Protein AF-A0A0G4NHT9-F1 (afdb_monomer_lite)

Foldseek 3Di:
DDDLPPPVDPPRPPVVQLVVLCVVCVVQVPDPQWDDDPSFKIFGNDPPWDWDQDDDPSQKIKTKTKGWGWDDDVPDIDIDIDIDIDIDTDDDDPVVVCVVVVNDDVPDDDDDDPPDD

Secondary structure (DSSP, 8-state):
---TT-TT-PSTTHHHHHHHHHHHHHHHHH-TTEEEETTTEEEE-STT--EEEESTTS-EEEEEEEEEEEEEETTEEEEEEEEEEEEEEPP--HHHHHHHTT---TT-PPPPPTT--

Sequence (117 aa):
MSDKADPNGFPKFAVPVDALGVILGYTPRKNPEVSPVGSARFFPIGPTCVEKQLGVNNRISAIRGYFQSVRLGTGRALLNVNVTSGIFRTAVSVADLCRWANIAQYGGSNPPDPGTT

Structure (mmCIF, N/CA/C/O backbone):
data_AF-A0A0G4NHT9-F1
#
_entry.id   AF-A0A0G4NHT9-F1
#
loop_
_atom_site.group_PDB
_atom_site.id
_atom_site.type_symbol
_atom_site.label_atom_id
_atom_site.label_alt_id
_atom_site.label_comp_id
_atom_site.label_asym_id
_atom_site.label_entity_id
_atom_site.label_seq_id
_atom_site.pdbx_PDB_ins_code
_atom_site.Cartn_x
_atom_site.Cartn_y
_atom_site.Cartn_z
_atom_site.occupancy
_atom_site.B_iso_or_equiv
_atom_site.auth_seq_id
_atom_site.auth_comp_id
_atom_site.auth_asym_id
_atom_site.auth_atom_id
_atom_site.pdbx_PDB_model_num
ATOM 1 N N . MET A 1 1 ? -18.663 -19.454 19.677 1.00 48.41 1 MET A N 1
ATOM 2 C CA . MET A 1 1 ? -18.730 -18.028 20.058 1.00 48.41 1 MET A CA 1
ATOM 3 C C . MET A 1 1 ? -17.569 -17.792 21.014 1.00 48.41 1 MET A C 1
ATOM 5 O O . MET A 1 1 ? -17.637 -18.297 22.122 1.00 48.41 1 MET A O 1
ATOM 9 N N . SER A 1 2 ? -16.450 -17.208 20.560 1.00 56.41 2 SER A N 1
ATOM 10 C CA . SER A 1 2 ? -15.279 -16.997 21.434 1.00 56.41 2 SER A CA 1
ATOM 11 C C . SER A 1 2 ? -15.624 -15.992 22.521 1.00 56.41 2 SER A C 1
ATOM 13 O O . SER A 1 2 ? -16.034 -14.870 22.216 1.00 56.41 2 SER A O 1
ATOM 15 N N . ASP A 1 3 ? -15.459 -16.407 23.770 1.00 61.59 3 ASP A N 1
ATOM 16 C CA . ASP A 1 3 ? -15.623 -15.538 24.921 1.00 61.59 3 ASP A CA 1
ATOM 17 C C . ASP A 1 3 ? -14.514 -14.475 24.917 1.00 61.59 3 ASP A C 1
ATOM 19 O O . ASP A 1 3 ? -13.325 -14.783 24.935 1.00 61.59 3 ASP A O 1
ATOM 23 N N . LYS A 1 4 ? -14.896 -13.196 24.849 1.00 58.31 4 LYS A N 1
ATOM 24 C CA . LYS A 1 4 ? -13.947 -12.068 24.876 1.00 58.31 4 LYS A CA 1
ATOM 25 C C . LYS A 1 4 ? -13.335 -11.864 26.267 1.00 58.31 4 LYS A C 1
ATOM 27 O O . LYS A 1 4 ? -12.331 -11.151 26.385 1.00 58.31 4 LYS A O 1
ATOM 32 N N . ALA A 1 5 ? -13.930 -12.466 27.299 1.00 63.03 5 ALA A N 1
ATOM 33 C CA . ALA A 1 5 ? -13.405 -12.471 28.656 1.00 63.03 5 ALA A CA 1
ATOM 34 C C . ALA A 1 5 ? -12.315 -13.533 28.868 1.00 63.03 5 ALA A C 1
ATOM 36 O O . ALA A 1 5 ? -11.535 -13.376 29.807 1.00 63.03 5 ALA A O 1
ATOM 37 N N . ASP A 1 6 ? -12.190 -14.530 27.980 1.00 68.88 6 ASP A N 1
ATOM 38 C CA . ASP A 1 6 ? -11.173 -15.579 28.086 1.00 68.88 6 ASP A CA 1
ATOM 39 C C . ASP A 1 6 ? -9.758 -14.956 28.101 1.00 68.88 6 ASP A C 1
ATOM 41 O O . ASP A 1 6 ? -9.355 -14.277 27.142 1.00 68.88 6 ASP A O 1
ATOM 45 N N . PRO A 1 7 ? -8.996 -15.109 29.200 1.00 60.97 7 PRO A N 1
ATOM 46 C CA . PRO A 1 7 ? -7.639 -14.592 29.300 1.00 60.97 7 PRO A CA 1
ATOM 47 C C . PRO A 1 7 ? -6.651 -15.317 28.379 1.00 60.97 7 PRO A C 1
ATOM 49 O O . PRO A 1 7 ? -5.586 -14.765 28.138 1.00 60.97 7 PRO A O 1
ATOM 52 N N . ASN A 1 8 ? -6.992 -16.486 27.825 1.00 65.31 8 ASN A N 1
ATOM 53 C CA . ASN A 1 8 ? -6.105 -17.270 26.960 1.00 65.31 8 ASN A CA 1
ATOM 54 C C . ASN A 1 8 ? -6.349 -17.035 25.456 1.00 65.31 8 ASN A C 1
ATOM 56 O O . ASN A 1 8 ? -5.517 -17.400 24.625 1.00 65.31 8 ASN A O 1
ATOM 60 N N . GLY A 1 9 ? -7.456 -16.379 25.091 1.00 63.25 9 GLY A N 1
ATOM 61 C CA . GLY A 1 9 ? -7.818 -16.052 23.710 1.00 63.25 9 GLY A CA 1
ATOM 62 C C . GLY A 1 9 ? -7.155 -14.768 23.202 1.00 63.25 9 GLY A C 1
ATOM 63 O O . GLY A 1 9 ? -7.812 -13.734 23.063 1.00 63.25 9 GLY A O 1
ATOM 64 N N . PHE A 1 10 ? -5.853 -14.811 22.915 1.00 62.88 10 PHE A N 1
ATOM 65 C CA . PHE A 1 10 ? -5.147 -13.714 22.240 1.00 62.88 10 PHE A CA 1
ATOM 66 C C . PHE A 1 10 ? -5.068 -13.952 20.722 1.00 62.88 10 PHE A C 1
ATOM 68 O O . PHE A 1 10 ? -4.810 -15.081 20.309 1.00 62.88 10 PHE A O 1
ATOM 75 N N . PRO A 1 11 ? -5.239 -12.916 19.871 1.00 70.81 11 PRO A N 1
ATOM 76 C CA . PRO A 1 11 ? -5.463 -11.500 20.178 1.00 70.81 11 PRO A CA 1
ATOM 77 C C . PRO A 1 11 ? -6.947 -11.157 20.394 1.00 70.81 11 PRO A C 1
ATOM 79 O O . PRO A 1 11 ? -7.808 -11.467 19.566 1.00 70.81 11 PRO A O 1
ATOM 82 N N . LYS A 1 12 ? -7.244 -10.408 21.464 1.00 75.88 12 LYS A N 1
ATOM 83 C CA . LYS A 1 12 ? -8.595 -9.887 21.720 1.00 75.88 12 LYS A CA 1
ATOM 84 C C . LYS A 1 12 ? -8.985 -8.885 20.625 1.00 75.88 12 LYS A C 1
ATOM 86 O O . LYS A 1 12 ? -8.218 -7.982 20.305 1.00 75.88 12 LYS A O 1
ATOM 91 N N . PHE A 1 13 ? -10.188 -9.038 20.068 1.00 84.81 13 PHE A N 1
ATOM 92 C CA . PHE A 1 13 ? -10.748 -8.169 19.016 1.00 84.81 13 PHE A CA 1
ATOM 93 C C . PHE A 1 13 ? -9.960 -8.135 17.692 1.00 84.81 13 PHE A C 1
ATOM 95 O O . PHE A 1 13 ? -10.010 -7.130 16.985 1.00 84.81 13 PHE A O 1
ATOM 102 N N . ALA A 1 14 ? -9.292 -9.232 17.316 1.00 86.75 14 ALA A N 1
ATOM 103 C CA . ALA A 1 14 ? -8.550 -9.320 16.054 1.00 86.75 14 ALA A CA 1
ATOM 104 C C . ALA A 1 14 ? -9.383 -8.899 14.826 1.00 86.75 14 ALA A C 1
ATOM 106 O O . ALA A 1 14 ? -8.928 -8.077 14.039 1.00 86.75 14 ALA A O 1
ATOM 107 N N . VAL A 1 15 ? -10.626 -9.386 14.710 1.00 90.25 15 VAL A N 1
ATOM 108 C CA . VAL A 1 15 ? -11.511 -9.068 13.573 1.00 90.25 15 VAL A CA 1
ATOM 109 C C . VAL A 1 15 ? -11.855 -7.566 13.505 1.00 90.25 15 VAL A C 1
ATOM 111 O O . VAL A 1 15 ? -11.638 -6.970 12.454 1.00 90.25 15 VAL A O 1
ATOM 114 N N . PRO A 1 16 ? -12.325 -6.903 14.586 1.00 92.44 16 PRO A N 1
ATOM 115 C CA . PRO A 1 16 ? -12.503 -5.449 14.579 1.00 92.44 16 PRO A CA 1
ATOM 116 C C . PRO A 1 16 ? -11.234 -4.645 14.261 1.00 92.44 16 PRO A C 1
ATOM 118 O O . PRO A 1 16 ? -11.310 -3.657 13.535 1.00 92.44 16 PRO A O 1
ATOM 121 N N . VAL A 1 17 ? -10.076 -5.042 14.803 1.00 93.00 17 VAL A N 1
ATOM 122 C CA . VAL A 1 17 ? -8.803 -4.339 14.560 1.00 93.00 17 VAL A CA 1
ATOM 123 C C . VAL A 1 17 ? -8.390 -4.452 13.094 1.00 93.00 17 VAL A C 1
ATOM 125 O O . VAL A 1 17 ? -7.987 -3.454 12.497 1.00 93.00 17 VAL A O 1
ATOM 128 N N . ASP A 1 18 ? -8.533 -5.637 12.507 1.00 92.06 18 ASP A N 1
ATOM 129 C CA . ASP A 1 18 ? -8.247 -5.873 11.094 1.00 92.06 18 ASP A CA 1
ATOM 130 C C . ASP A 1 18 ? -9.211 -5.093 10.187 1.00 92.06 18 ASP A C 1
ATOM 132 O O . ASP A 1 18 ? -8.776 -4.380 9.283 1.00 92.06 18 ASP A O 1
ATOM 136 N N . ALA A 1 19 ? -10.511 -5.100 10.506 1.00 94.38 19 ALA A N 1
ATOM 137 C CA . ALA A 1 19 ? -11.512 -4.310 9.791 1.00 94.38 19 ALA A CA 1
ATOM 138 C C . ALA A 1 19 ? -11.185 -2.806 9.804 1.00 94.38 19 ALA A C 1
ATOM 140 O O . ALA A 1 19 ? -11.256 -2.149 8.764 1.00 94.38 19 ALA A O 1
ATOM 141 N N . LEU A 1 20 ? -10.761 -2.256 10.949 1.00 95.12 20 LEU A N 1
ATOM 142 C CA . LEU A 1 20 ? -10.295 -0.868 11.029 1.00 95.12 20 LEU A CA 1
ATOM 143 C C . LEU A 1 20 ? -9.048 -0.632 10.168 1.00 95.12 20 LEU A C 1
ATOM 145 O O . LEU A 1 20 ? -8.955 0.400 9.507 1.00 95.12 20 LEU A O 1
ATOM 149 N N . GLY A 1 21 ? -8.110 -1.582 10.137 1.00 93.88 21 GLY A N 1
ATOM 150 C CA . GLY A 1 21 ? -6.942 -1.527 9.257 1.00 93.88 21 GLY A CA 1
ATOM 151 C C . GLY A 1 21 ? -7.320 -1.462 7.774 1.00 93.88 21 GLY A C 1
ATOM 152 O O . GLY A 1 21 ? -6.764 -0.650 7.032 1.00 93.88 21 GLY A O 1
ATOM 153 N N . VAL A 1 22 ? -8.304 -2.258 7.347 1.00 94.19 22 VAL A N 1
ATOM 154 C CA . VAL A 1 22 ? -8.834 -2.241 5.974 1.00 94.19 22 VAL A CA 1
ATOM 155 C C . VAL A 1 22 ? -9.503 -0.905 5.654 1.00 94.19 22 VAL A C 1
ATOM 157 O O . VAL A 1 22 ? -9.200 -0.310 4.620 1.00 94.19 22 VAL A O 1
ATOM 160 N N . ILE A 1 23 ? -10.366 -0.406 6.545 1.00 95.94 23 ILE A N 1
ATOM 161 C CA . ILE A 1 23 ? -11.096 0.857 6.354 1.00 95.94 23 ILE A CA 1
ATOM 162 C C . ILE A 1 23 ? -10.122 2.035 6.245 1.00 95.94 23 ILE A C 1
ATOM 164 O O . ILE A 1 23 ? -10.192 2.807 5.291 1.00 95.94 23 ILE A O 1
ATOM 168 N N . LEU A 1 24 ? -9.175 2.157 7.179 1.00 95.62 24 LEU A N 1
ATOM 169 C CA . LEU A 1 24 ? -8.198 3.253 7.177 1.00 95.62 24 LEU A CA 1
ATOM 170 C C . LEU A 1 24 ? -7.186 3.130 6.027 1.00 95.62 24 LEU A C 1
ATOM 172 O O . LEU A 1 24 ? -6.675 4.129 5.522 1.00 95.62 24 LEU A O 1
ATOM 176 N N . GLY A 1 25 ? -6.931 1.907 5.559 1.00 95.12 25 GLY A N 1
ATOM 177 C CA . GLY A 1 25 ? -6.121 1.637 4.376 1.00 95.12 25 GLY A CA 1
ATOM 178 C C . GLY A 1 25 ? -6.837 1.842 3.041 1.00 95.12 25 GLY A C 1
ATOM 179 O O . GLY A 1 25 ? -6.171 1.807 2.010 1.00 95.12 25 GLY A O 1
ATOM 180 N N . TYR A 1 26 ? -8.155 2.053 3.011 1.00 96.00 26 TYR A N 1
ATOM 181 C CA . TYR A 1 26 ? -8.926 2.075 1.765 1.00 96.00 26 TYR A CA 1
ATOM 182 C C . TYR A 1 26 ? -8.506 3.206 0.820 1.00 96.00 26 TYR A C 1
ATOM 184 O O . TYR A 1 26 ? -8.210 2.959 -0.350 1.00 96.00 26 TYR A O 1
ATOM 192 N N . THR A 1 27 ? -8.438 4.440 1.325 1.00 95.62 27 THR A N 1
ATOM 193 C CA . THR A 1 27 ? -8.118 5.627 0.519 1.00 95.62 27 THR A CA 1
ATOM 194 C C . THR A 1 27 ? -6.787 5.494 -0.230 1.00 95.62 27 THR A C 1
ATOM 196 O O . THR A 1 27 ? -6.796 5.634 -1.455 1.00 95.62 27 THR A O 1
ATOM 199 N N . PRO A 1 28 ? -5.650 5.170 0.423 1.00 94.81 28 PRO A N 1
ATOM 200 C CA . PRO A 1 28 ? -4.395 4.992 -0.301 1.00 94.81 28 PRO A CA 1
ATOM 201 C C . PRO A 1 28 ? -4.379 3.750 -1.204 1.00 94.81 28 PRO A C 1
ATOM 203 O O . PRO A 1 28 ? -3.668 3.766 -2.196 1.00 94.81 28 PRO A O 1
ATOM 206 N N . ARG A 1 29 ? -5.166 2.695 -0.929 1.00 94.88 29 ARG A N 1
ATOM 207 C CA . ARG A 1 29 ? -5.286 1.528 -1.835 1.00 94.88 29 ARG A CA 1
ATOM 20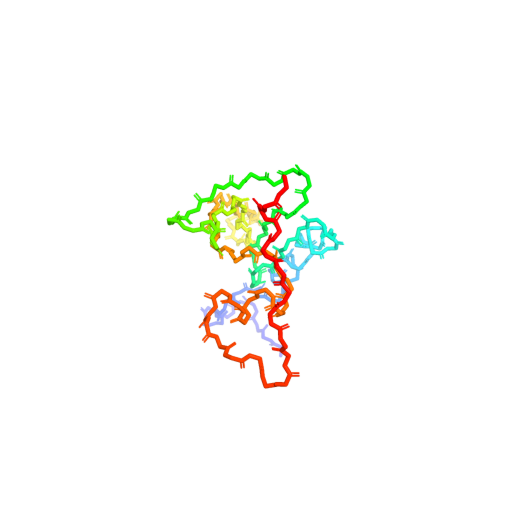8 C C . ARG A 1 29 ? -6.053 1.839 -3.117 1.00 94.88 29 ARG A C 1
ATOM 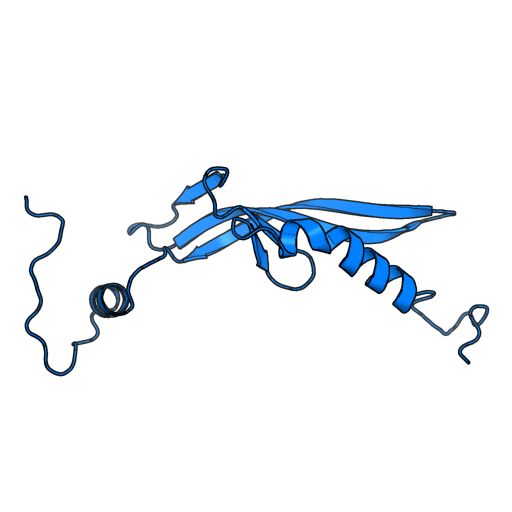210 O O . ARG A 1 29 ? -5.790 1.216 -4.138 1.00 94.88 29 ARG A O 1
ATOM 217 N N . LYS A 1 30 ? -7.026 2.749 -3.054 1.00 96.50 30 LYS A N 1
ATOM 218 C CA . LYS A 1 30 ? -7.821 3.166 -4.216 1.00 96.50 30 LYS A CA 1
ATOM 219 C C . LYS A 1 30 ? -7.072 4.159 -5.107 1.00 96.50 30 LYS A C 1
ATOM 221 O O . LYS A 1 30 ? -7.424 4.305 -6.273 1.00 96.50 30 LYS A O 1
ATOM 226 N N . ASN A 1 31 ? -6.084 4.864 -4.563 1.00 95.94 31 ASN A N 1
ATOM 227 C CA . ASN A 1 31 ? -5.351 5.879 -5.303 1.00 95.94 31 ASN A CA 1
ATOM 228 C C . ASN A 1 31 ? -4.390 5.225 -6.323 1.00 95.94 31 ASN A C 1
ATOM 230 O O . ASN A 1 31 ? -3.462 4.541 -5.892 1.00 95.94 31 ASN A O 1
ATOM 234 N N . PRO A 1 32 ? -4.553 5.450 -7.645 1.00 95.12 32 PRO A N 1
ATOM 235 C CA . PRO A 1 32 ? -3.654 4.892 -8.662 1.00 95.12 32 PRO A CA 1
ATOM 236 C C . PRO A 1 32 ? -2.220 5.436 -8.570 1.00 95.12 32 PRO A C 1
ATOM 238 O O . PRO A 1 32 ? -1.291 4.816 -9.077 1.00 95.12 32 PRO A O 1
ATOM 241 N N . GLU A 1 33 ? -2.022 6.571 -7.899 1.00 95.94 33 GLU A N 1
ATOM 242 C CA . GLU A 1 33 ? -0.711 7.183 -7.671 1.00 95.94 33 GLU A CA 1
ATOM 243 C C . GLU A 1 33 ? -0.004 6.654 -6.418 1.00 95.94 33 GLU A C 1
ATOM 245 O O . GLU A 1 33 ? 1.042 7.174 -6.028 1.00 95.94 33 GLU A O 1
ATOM 250 N N . VAL A 1 34 ? -0.560 5.641 -5.753 1.00 96.06 34 VAL A N 1
ATOM 251 C CA . VAL A 1 34 ? 0.032 5.022 -4.567 1.00 96.06 34 VAL A CA 1
ATOM 252 C C . VAL A 1 34 ? 0.165 3.526 -4.803 1.00 96.06 34 VAL A C 1
ATOM 254 O O . VAL A 1 34 ? -0.801 2.832 -5.094 1.00 96.06 34 VAL A O 1
ATOM 257 N N . SER A 1 35 ? 1.375 3.011 -4.617 1.00 95.12 35 SER A N 1
ATOM 258 C CA . SER A 1 35 ? 1.664 1.583 -4.626 1.00 95.12 35 SER A CA 1
ATOM 259 C C . SER A 1 35 ? 1.564 1.017 -3.204 1.00 95.12 35 SER A C 1
ATOM 261 O O . SER A 1 35 ? 2.397 1.345 -2.344 1.00 95.12 35 SER A O 1
ATOM 263 N N . PRO A 1 36 ? 0.548 0.188 -2.897 1.00 95.25 36 PRO A N 1
ATOM 264 C CA . PRO A 1 36 ? 0.498 -0.551 -1.646 1.00 95.25 36 PRO A CA 1
ATOM 265 C C . PRO A 1 36 ? 1.450 -1.753 -1.699 1.00 95.25 36 PRO A C 1
ATOM 267 O O . PRO A 1 36 ? 1.365 -2.593 -2.592 1.00 95.25 36 PRO A O 1
ATOM 270 N N . VAL A 1 37 ? 2.325 -1.884 -0.701 1.00 94.31 37 VAL A N 1
ATOM 271 C CA . VAL A 1 37 ? 3.238 -3.029 -0.565 1.00 94.31 37 VAL A CA 1
ATOM 272 C C . VAL A 1 37 ? 2.906 -3.793 0.713 1.00 94.31 37 VAL A C 1
ATOM 274 O O . VAL A 1 37 ? 3.076 -3.307 1.837 1.00 94.31 37 VAL A O 1
ATOM 277 N N . GLY A 1 38 ? 2.437 -5.027 0.543 1.00 88.81 38 GLY A N 1
ATOM 278 C CA . GLY A 1 38 ? 1.939 -5.851 1.642 1.00 88.81 38 GLY A CA 1
ATOM 279 C C . GLY A 1 38 ? 0.640 -5.305 2.252 1.00 88.81 38 GLY A C 1
ATOM 280 O O . GLY A 1 38 ? -0.199 -4.707 1.575 1.00 88.81 38 GLY A O 1
ATOM 281 N N . SER A 1 39 ? 0.447 -5.529 3.553 1.00 83.81 39 SER A N 1
ATOM 282 C CA . SER A 1 39 ? -0.806 -5.186 4.243 1.00 83.81 39 SER A CA 1
ATOM 283 C C . SER A 1 39 ? -0.892 -3.733 4.724 1.00 83.81 39 SER A C 1
ATOM 285 O O . SER A 1 39 ? -1.991 -3.241 4.966 1.00 83.81 39 SER A O 1
ATOM 287 N N . ALA A 1 40 ? 0.237 -3.037 4.859 1.00 94.31 40 ALA A N 1
ATOM 288 C CA . ALA A 1 40 ? 0.305 -1.844 5.705 1.00 94.31 40 ALA A CA 1
ATOM 289 C C . ALA A 1 40 ? 1.248 -0.738 5.209 1.00 94.31 40 ALA A C 1
ATOM 291 O O . ALA A 1 40 ? 1.354 0.292 5.870 1.00 94.31 40 ALA A O 1
ATOM 292 N N . ARG A 1 41 ? 1.961 -0.925 4.089 1.00 96.50 41 ARG A N 1
ATOM 293 C CA . ARG A 1 41 ? 2.893 0.083 3.559 1.00 96.50 41 ARG A CA 1
ATOM 294 C C . ARG A 1 41 ? 2.365 0.692 2.275 1.00 96.50 41 ARG A C 1
ATOM 296 O O . ARG A 1 41 ? 1.837 -0.022 1.428 1.00 96.50 41 ARG A O 1
ATOM 303 N N . PHE A 1 42 ? 2.553 1.995 2.141 1.00 97.00 42 PHE A N 1
ATOM 304 C CA . PHE A 1 42 ? 2.022 2.798 1.052 1.00 97.00 42 PHE A CA 1
ATOM 305 C C . PHE A 1 42 ? 3.116 3.730 0.544 1.00 97.00 42 PHE A C 1
ATOM 307 O O . PHE A 1 42 ? 3.713 4.476 1.324 1.00 97.00 42 PHE A O 1
ATOM 314 N N . PHE A 1 43 ? 3.383 3.664 -0.757 1.00 97.19 43 PHE A N 1
ATOM 315 C CA . PHE A 1 43 ? 4.444 4.414 -1.420 1.00 97.19 43 PHE A CA 1
ATOM 316 C C . PHE A 1 43 ? 3.844 5.246 -2.555 1.00 97.19 43 PHE A C 1
ATOM 318 O O . PHE A 1 43 ? 3.273 4.659 -3.473 1.00 97.19 43 PHE A O 1
ATOM 325 N N . PRO A 1 44 ? 3.925 6.584 -2.516 1.00 95.81 44 PRO A N 1
ATOM 326 C CA . PRO A 1 44 ? 3.535 7.418 -3.648 1.00 95.81 44 PRO A CA 1
ATOM 327 C C . PRO A 1 44 ? 4.416 7.100 -4.861 1.00 95.81 44 PRO A C 1
ATOM 329 O O . PRO A 1 44 ? 5.635 7.085 -4.740 1.00 95.81 44 PRO A O 1
ATOM 332 N N . ILE A 1 45 ? 3.797 6.839 -6.007 1.00 93.50 45 ILE A N 1
ATOM 333 C CA . ILE A 1 45 ? 4.447 6.589 -7.305 1.00 93.50 45 ILE A CA 1
ATOM 334 C C . ILE A 1 45 ? 4.040 7.620 -8.371 1.00 93.50 45 ILE A C 1
ATOM 336 O O . ILE A 1 45 ? 4.533 7.571 -9.492 1.00 93.50 45 ILE A O 1
ATOM 340 N N . GLY A 1 46 ? 3.124 8.535 -8.037 1.00 91.06 46 GLY A N 1
ATOM 341 C CA . GLY A 1 46 ? 2.716 9.642 -8.902 1.00 91.06 46 GLY A CA 1
ATOM 342 C C . GLY A 1 46 ? 3.628 10.875 -8.804 1.00 91.06 46 GLY A C 1
ATOM 343 O O . GLY A 1 46 ? 4.736 10.796 -8.273 1.00 91.06 46 GLY A O 1
ATOM 344 N N . PRO A 1 47 ? 3.155 12.052 -9.248 1.00 89.50 47 PRO A N 1
ATOM 345 C CA . PRO A 1 47 ? 3.949 13.288 -9.301 1.00 89.50 47 PRO A CA 1
ATOM 346 C C . PRO A 1 47 ? 4.480 13.771 -7.944 1.00 89.50 47 PRO A C 1
ATOM 348 O O . PRO A 1 47 ? 5.447 14.522 -7.878 1.00 89.50 47 PRO A O 1
ATOM 351 N N . THR A 1 48 ? 3.842 13.350 -6.850 1.00 88.00 48 THR A N 1
ATOM 352 C CA . THR A 1 48 ? 4.234 13.692 -5.472 1.00 88.00 48 THR A CA 1
ATOM 353 C C . THR A 1 48 ? 5.286 12.742 -4.886 1.00 88.00 48 THR A C 1
ATOM 355 O O . THR A 1 48 ? 5.648 12.868 -3.714 1.00 88.00 48 THR A O 1
ATOM 358 N N . CYS A 1 49 ? 5.768 11.780 -5.679 1.00 92.50 49 CYS A N 1
ATOM 359 C CA . CYS A 1 49 ? 6.786 10.822 -5.276 1.00 92.50 49 CYS A CA 1
ATOM 360 C C . CYS A 1 49 ? 8.081 11.530 -4.852 1.00 92.50 49 CYS A C 1
ATOM 362 O O . CYS A 1 49 ? 8.648 12.337 -5.587 1.00 92.50 49 CYS A O 1
ATOM 364 N N . VAL A 1 50 ? 8.570 11.189 -3.656 1.00 94.19 50 VAL A N 1
ATOM 365 C CA . VAL A 1 50 ? 9.914 11.558 -3.204 1.00 94.19 50 VAL A CA 1
ATOM 366 C C . VAL A 1 50 ? 10.806 10.340 -3.389 1.00 94.19 50 VAL A C 1
ATOM 368 O O . VAL A 1 50 ? 10.791 9.407 -2.578 1.00 94.19 50 VAL A O 1
ATOM 371 N N . GLU A 1 51 ? 11.571 10.366 -4.470 1.00 93.31 51 GLU A N 1
ATOM 372 C CA . GLU A 1 51 ? 12.426 9.276 -4.918 1.00 93.31 51 GLU A CA 1
ATOM 373 C C . GLU A 1 51 ? 13.897 9.680 -4.875 1.00 93.31 51 GLU A C 1
ATOM 375 O O . GLU A 1 51 ? 14.271 10.818 -5.161 1.00 93.31 51 GLU A O 1
ATOM 380 N N . LYS A 1 52 ? 14.752 8.722 -4.524 1.00 93.00 52 LYS A N 1
ATOM 381 C CA . LYS A 1 52 ? 16.197 8.838 -4.665 1.00 93.00 52 LYS A CA 1
ATOM 382 C C . LYS A 1 52 ? 16.715 7.661 -5.467 1.00 93.00 52 LYS A C 1
ATOM 384 O O . LYS A 1 52 ? 16.601 6.511 -5.044 1.00 93.00 52 LYS A O 1
ATOM 389 N N . GLN A 1 53 ? 17.334 7.959 -6.596 1.00 90.88 53 GLN A N 1
ATOM 390 C CA . GLN A 1 53 ? 17.982 6.956 -7.417 1.00 90.88 53 GLN A CA 1
ATOM 391 C C . GLN A 1 53 ? 19.177 6.331 -6.684 1.00 90.88 53 GLN A C 1
ATOM 393 O O . GLN A 1 53 ? 19.944 7.032 -6.019 1.00 90.88 53 GLN A O 1
ATOM 398 N N . LEU A 1 54 ? 19.323 5.010 -6.788 1.00 88.12 54 LEU A N 1
ATOM 399 C CA . LEU A 1 54 ? 20.393 4.251 -6.150 1.00 88.12 54 LEU A CA 1
ATOM 400 C C . LEU A 1 54 ? 21.217 3.460 -7.181 1.00 88.12 54 LEU A C 1
ATOM 402 O O . LEU A 1 54 ? 20.692 2.940 -8.169 1.00 88.12 54 LEU A O 1
ATOM 406 N N . GLY A 1 55 ? 22.511 3.302 -6.892 1.00 82.06 55 GLY A N 1
ATOM 407 C CA . GLY A 1 55 ? 23.447 2.503 -7.689 1.00 82.06 55 GLY A CA 1
ATOM 408 C C . GLY A 1 55 ? 24.016 3.223 -8.917 1.00 82.06 55 GLY A C 1
ATOM 409 O O . GLY A 1 55 ? 23.674 4.361 -9.206 1.00 82.06 55 GLY A O 1
ATOM 410 N N . VAL A 1 56 ? 24.911 2.535 -9.633 1.00 72.62 56 VAL A N 1
ATOM 411 C CA . VAL A 1 56 ? 25.723 3.112 -10.727 1.00 72.62 56 VAL A CA 1
ATOM 412 C C . VAL A 1 56 ? 24.926 3.304 -12.028 1.00 72.62 56 VAL A C 1
ATOM 414 O O . VAL A 1 56 ? 25.272 4.147 -12.842 1.00 72.62 56 VAL A O 1
ATOM 417 N N . ASN A 1 57 ? 23.826 2.562 -12.206 1.00 76.50 57 ASN A N 1
ATOM 418 C CA . ASN A 1 57 ? 23.074 2.508 -13.469 1.00 76.50 57 ASN A CA 1
ATOM 419 C C . ASN A 1 57 ? 21.616 2.971 -13.348 1.00 76.50 57 ASN A C 1
ATOM 421 O O . ASN A 1 57 ? 20.826 2.701 -14.247 1.00 76.50 57 ASN A O 1
ATOM 425 N N . ASN A 1 58 ? 21.224 3.578 -12.225 1.00 75.00 58 ASN A N 1
ATOM 426 C CA . ASN A 1 58 ? 19.866 4.092 -12.025 1.00 75.00 58 ASN A CA 1
ATOM 427 C C . ASN A 1 58 ? 18.735 3.066 -12.298 1.00 75.00 58 ASN A C 1
ATOM 429 O O . ASN A 1 58 ? 17.667 3.400 -12.805 1.00 75.00 58 ASN A O 1
ATOM 433 N N . ARG A 1 59 ? 18.964 1.788 -11.960 1.00 84.75 59 ARG A N 1
ATOM 434 C CA . ARG A 1 59 ? 17.992 0.689 -12.179 1.00 84.75 59 ARG A CA 1
ATOM 435 C C . ARG A 1 59 ? 17.102 0.403 -10.970 1.00 84.75 59 ARG A C 1
ATOM 437 O O . ARG A 1 59 ? 16.121 -0.334 -11.074 1.00 84.75 59 ARG A O 1
ATOM 444 N N . ILE A 1 60 ? 17.498 0.925 -9.814 1.00 91.00 60 ILE A N 1
ATOM 445 C CA . ILE A 1 60 ? 16.777 0.802 -8.553 1.00 91.00 60 ILE A CA 1
ATOM 446 C C . ILE A 1 60 ? 16.696 2.162 -7.883 1.00 91.00 60 ILE A C 1
ATOM 448 O O . ILE A 1 60 ? 17.636 2.957 -7.948 1.00 91.00 60 ILE A O 1
ATOM 452 N N . SER A 1 61 ? 15.598 2.410 -7.198 1.00 92.81 61 SER A N 1
ATOM 453 C CA . SER A 1 61 ? 15.364 3.660 -6.503 1.00 92.81 61 SER A CA 1
ATOM 454 C C . SER A 1 61 ? 14.753 3.423 -5.135 1.00 92.81 61 SER A C 1
ATOM 456 O O . SER A 1 61 ? 14.051 2.441 -4.898 1.00 92.81 61 SER A O 1
ATOM 458 N N . ALA A 1 62 ? 15.074 4.307 -4.198 1.00 94.69 62 ALA A N 1
ATOM 459 C CA . ALA A 1 62 ? 14.411 4.373 -2.912 1.00 94.69 62 ALA A CA 1
ATOM 460 C C . ALA A 1 62 ? 13.260 5.369 -3.002 1.00 94.69 62 ALA A C 1
ATOM 462 O O . ALA A 1 62 ? 13.489 6.559 -3.205 1.00 94.69 62 ALA A O 1
ATOM 463 N N . ILE A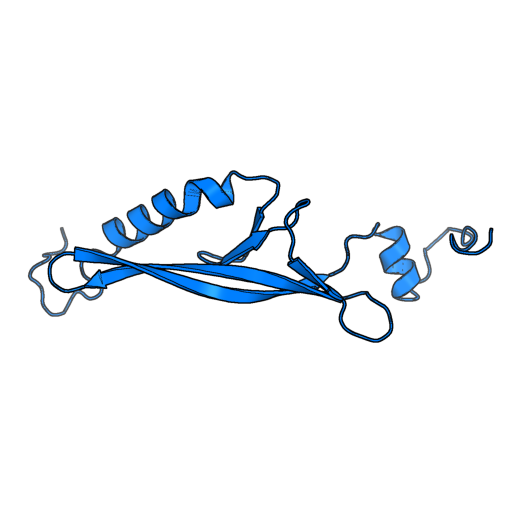 1 63 ? 12.043 4.889 -2.787 1.00 96.00 63 ILE A N 1
ATOM 464 C CA . ILE A 1 63 ? 10.848 5.722 -2.702 1.00 96.00 63 ILE A CA 1
ATOM 465 C C . ILE A 1 63 ? 10.466 5.865 -1.234 1.00 96.00 63 ILE A C 1
ATOM 467 O O . ILE A 1 63 ? 10.342 4.872 -0.507 1.00 96.00 63 ILE A O 1
ATOM 471 N N . ARG A 1 64 ? 10.274 7.108 -0.786 1.00 96.69 64 ARG A N 1
ATOM 472 C CA . ARG A 1 64 ? 9.757 7.397 0.552 1.00 96.69 64 ARG A CA 1
ATOM 473 C C . ARG A 1 64 ? 8.259 7.113 0.590 1.00 96.69 64 ARG A C 1
ATOM 475 O O . ARG A 1 64 ? 7.497 7.628 -0.216 1.00 96.69 64 ARG A O 1
ATOM 482 N N . GLY A 1 65 ? 7.831 6.354 1.585 1.00 96.88 65 GLY A N 1
ATOM 483 C CA . GLY A 1 65 ? 6.433 6.084 1.879 1.00 96.88 65 GLY A CA 1
ATOM 484 C C . GLY A 1 65 ? 6.173 6.077 3.378 1.00 96.88 65 GLY A C 1
ATOM 485 O O . GLY A 1 65 ? 6.936 6.630 4.179 1.00 96.88 65 GLY A O 1
ATOM 486 N N . TYR A 1 66 ? 5.087 5.424 3.767 1.00 97.31 66 TYR A N 1
ATOM 487 C CA . TYR A 1 66 ? 4.748 5.228 5.169 1.00 97.31 66 TYR A CA 1
ATOM 488 C C . TYR A 1 66 ? 4.181 3.834 5.426 1.00 97.31 66 TYR A C 1
ATOM 490 O O . TYR A 1 66 ? 3.583 3.194 4.563 1.00 97.31 66 TYR A O 1
ATOM 498 N N . PHE A 1 67 ? 4.387 3.364 6.647 1.00 97.19 67 PHE A N 1
ATOM 499 C CA . PHE A 1 67 ? 3.721 2.215 7.234 1.00 97.19 67 PHE A CA 1
ATOM 500 C C . PHE A 1 67 ? 2.579 2.713 8.118 1.00 97.19 67 PHE A C 1
ATOM 502 O O . PHE A 1 67 ? 2.794 3.644 8.890 1.00 97.19 67 PHE A O 1
ATOM 509 N N . GLN A 1 68 ? 1.406 2.082 8.056 1.00 96.56 68 GLN A N 1
ATOM 510 C CA . GLN A 1 68 ? 0.299 2.338 8.975 1.00 96.56 68 GLN A CA 1
ATOM 511 C C . GLN A 1 68 ? -0.268 1.053 9.582 1.00 96.56 68 GLN A C 1
ATOM 513 O O . GLN A 1 68 ? -0.364 0.026 8.919 1.00 96.56 68 GLN A O 1
ATOM 518 N N . SER A 1 69 ? -0.676 1.101 10.847 1.00 95.50 69 SER A N 1
ATOM 519 C CA . SER A 1 69 ? -1.314 -0.033 11.527 1.00 95.50 69 SER A CA 1
ATOM 520 C C . SER A 1 69 ? -2.244 0.442 12.633 1.00 95.50 69 SER A C 1
ATOM 522 O O . SER A 1 69 ? -1.954 1.437 13.297 1.00 95.50 69 SER A O 1
ATOM 524 N N . VAL A 1 70 ? -3.324 -0.297 12.868 1.00 95.31 70 VAL A N 1
ATOM 525 C CA . VAL A 1 70 ? -4.217 -0.066 14.006 1.00 95.31 70 VAL A CA 1
ATOM 526 C C . VAL A 1 70 ? -3.756 -0.925 15.177 1.00 95.31 70 VAL A C 1
ATOM 528 O O . VAL A 1 70 ? -3.474 -2.112 15.017 1.00 95.31 70 VAL A O 1
ATOM 531 N N . ARG A 1 71 ? -3.659 -0.325 16.362 1.00 92.56 71 ARG A N 1
ATOM 532 C CA . ARG A 1 71 ? -3.302 -1.001 17.614 1.00 92.56 71 ARG A CA 1
ATOM 533 C C . ARG A 1 71 ? -4.316 -0.649 18.691 1.00 92.56 71 ARG A C 1
ATOM 535 O O . ARG A 1 71 ? -4.835 0.463 18.712 1.00 92.56 71 ARG A O 1
ATOM 542 N N . LEU A 1 72 ? -4.588 -1.575 19.600 1.00 91.88 72 LEU A N 1
ATOM 543 C CA . LEU A 1 72 ? -5.387 -1.275 20.786 1.00 91.88 72 LEU A CA 1
ATOM 544 C C . LEU A 1 72 ? -4.491 -0.638 21.853 1.00 91.88 72 LEU A C 1
ATOM 546 O O . LEU A 1 72 ? -3.406 -1.143 22.135 1.00 91.88 72 LEU A O 1
ATOM 550 N N . GLY A 1 73 ? -4.949 0.468 22.431 1.00 88.00 73 GLY A N 1
ATOM 551 C CA . GLY A 1 73 ? -4.410 1.055 23.653 1.00 88.00 73 GLY A CA 1
ATOM 552 C C . GLY A 1 73 ? -5.470 1.059 24.755 1.00 88.00 73 GLY A C 1
ATOM 553 O O . GLY A 1 73 ? -6.613 0.652 24.543 1.00 88.00 73 GLY A O 1
ATOM 554 N N . THR A 1 74 ? -5.119 1.543 25.944 1.00 89.31 74 THR A N 1
ATOM 555 C CA . THR A 1 74 ? -6.069 1.634 27.062 1.00 89.31 74 THR A CA 1
ATOM 556 C C . THR A 1 74 ? -7.212 2.592 26.718 1.00 89.31 74 THR A C 1
ATOM 558 O O . THR A 1 74 ? -6.997 3.795 26.579 1.00 89.31 74 THR A O 1
ATOM 561 N N . GLY A 1 75 ? -8.420 2.045 26.543 1.00 87.94 75 GLY A N 1
ATOM 562 C CA . GLY A 1 75 ? -9.649 2.802 26.274 1.00 87.94 75 GLY A CA 1
ATOM 563 C C . GLY A 1 75 ? -9.790 3.387 24.863 1.00 87.94 75 GLY A C 1
ATOM 564 O O . GLY A 1 75 ? -10.724 4.146 24.628 1.00 87.94 75 GLY A O 1
ATOM 565 N N . ARG A 1 76 ? -8.889 3.078 23.917 1.00 91.81 76 ARG A N 1
ATOM 566 C CA . ARG A 1 76 ? -8.912 3.661 22.560 1.00 91.81 76 ARG A CA 1
ATOM 567 C C . ARG A 1 76 ? -8.170 2.819 21.527 1.00 91.81 76 ARG A C 1
ATOM 569 O O . ARG A 1 76 ? -7.267 2.056 21.865 1.00 91.81 76 ARG A O 1
ATOM 576 N N . ALA A 1 77 ? -8.503 3.020 20.255 1.00 92.62 77 ALA A N 1
ATOM 577 C CA . ALA A 1 77 ? -7.679 2.570 19.139 1.00 92.62 77 ALA A CA 1
ATOM 578 C C . ALA A 1 77 ? -6.596 3.615 18.825 1.00 92.62 77 ALA A C 1
ATOM 580 O O . ALA A 1 77 ? -6.829 4.819 18.917 1.00 92.62 77 ALA A O 1
ATOM 581 N N . LEU A 1 78 ? -5.410 3.146 18.456 1.00 95.56 78 LEU A N 1
ATOM 582 C CA . LEU A 1 78 ? -4.263 3.951 18.059 1.00 95.56 78 LEU A CA 1
ATOM 583 C C . LEU A 1 78 ? -3.940 3.668 16.595 1.00 95.56 78 LEU A C 1
ATOM 585 O O . LEU A 1 78 ? -3.801 2.507 16.206 1.00 95.56 78 LEU A O 1
ATOM 589 N N . LEU A 1 79 ? -3.767 4.724 15.803 1.00 95.88 79 LEU A N 1
ATOM 590 C CA . LEU A 1 79 ? -3.220 4.625 14.456 1.00 95.88 79 LEU A CA 1
ATOM 591 C C . LEU A 1 79 ? -1.714 4.892 14.521 1.00 95.88 79 LEU A C 1
ATOM 593 O O . LEU A 1 79 ? -1.273 6.010 14.763 1.00 95.88 79 LEU A O 1
ATOM 597 N N . ASN A 1 80 ? -0.924 3.844 14.338 1.00 96.12 80 ASN A N 1
ATOM 598 C CA . ASN A 1 80 ? 0.529 3.922 14.288 1.00 96.12 80 ASN A CA 1
ATOM 599 C C . ASN A 1 80 ? 0.968 4.194 12.848 1.00 96.12 80 ASN A C 1
ATOM 601 O O . ASN A 1 80 ? 0.740 3.333 11.999 1.00 96.12 80 ASN A O 1
ATOM 605 N N . VAL A 1 81 ? 1.608 5.342 12.602 1.00 97.12 81 VAL A N 1
ATOM 606 C CA . VAL A 1 81 ? 2.110 5.771 11.287 1.00 97.12 81 VAL A CA 1
ATOM 607 C C . VAL A 1 81 ? 3.602 6.066 11.377 1.00 97.12 81 VAL A C 1
ATOM 609 O O . VAL A 1 81 ? 4.010 6.912 12.164 1.00 97.12 81 VAL A O 1
ATOM 612 N N . ASN A 1 82 ? 4.407 5.410 10.542 1.00 97.44 82 ASN A N 1
ATOM 613 C CA . ASN A 1 82 ? 5.856 5.606 10.495 1.00 97.44 82 ASN A CA 1
ATOM 614 C C . ASN A 1 82 ? 6.326 5.863 9.068 1.00 97.44 82 ASN A C 1
ATOM 616 O O . ASN A 1 82 ? 5.915 5.164 8.144 1.00 97.44 82 ASN A O 1
ATOM 620 N N . VAL A 1 83 ? 7.241 6.815 8.894 1.00 97.06 83 VAL A N 1
ATOM 621 C CA . VAL A 1 83 ? 7.930 7.018 7.613 1.00 97.06 83 VAL A CA 1
ATOM 622 C C . VAL A 1 83 ? 8.823 5.810 7.330 1.00 97.06 83 VAL A C 1
ATOM 624 O O . VAL A 1 83 ? 9.500 5.299 8.220 1.00 97.06 83 VAL A O 1
ATOM 627 N N . THR A 1 84 ? 8.830 5.346 6.086 1.00 96.31 84 THR A N 1
ATOM 628 C CA . THR A 1 84 ? 9.684 4.243 5.638 1.00 96.31 84 THR A CA 1
ATOM 629 C C . THR A 1 84 ? 10.156 4.492 4.209 1.00 96.31 84 THR A C 1
ATOM 631 O O . THR A 1 84 ? 9.562 5.297 3.495 1.00 96.31 84 THR A O 1
ATOM 634 N N . SER A 1 85 ? 11.210 3.803 3.784 1.00 96.12 85 SER A N 1
ATOM 635 C CA . SER A 1 85 ? 11.700 3.846 2.407 1.00 96.12 85 SER A CA 1
ATOM 636 C C . SER A 1 85 ? 11.665 2.440 1.825 1.00 96.12 85 SER A C 1
ATOM 638 O O . SER A 1 85 ? 12.119 1.492 2.466 1.00 96.12 85 SER A O 1
ATOM 640 N N . GLY A 1 86 ? 11.100 2.303 0.630 1.00 94.62 86 GLY A N 1
ATOM 641 C CA . GLY A 1 86 ? 11.022 1.048 -0.111 1.00 94.62 86 GLY A CA 1
ATOM 642 C C . GLY A 1 86 ? 11.942 1.098 -1.320 1.00 94.62 86 GLY A C 1
ATOM 643 O O . GLY A 1 86 ? 12.113 2.162 -1.909 1.00 94.62 86 GLY A O 1
ATOM 644 N N . ILE A 1 87 ? 12.538 -0.039 -1.680 1.00 94.62 87 ILE A N 1
ATOM 645 C CA . ILE A 1 87 ? 13.350 -0.150 -2.893 1.00 94.62 87 ILE A CA 1
ATOM 646 C C . ILE A 1 87 ? 12.465 -0.627 -4.039 1.00 94.62 87 ILE A C 1
ATOM 648 O O . ILE A 1 87 ? 11.860 -1.696 -3.954 1.00 94.62 87 ILE A O 1
ATOM 652 N N . PHE A 1 88 ? 12.419 0.157 -5.107 1.00 93.31 88 PHE A N 1
ATOM 653 C CA . PHE A 1 88 ? 11.667 -0.115 -6.322 1.00 93.31 88 PHE A CA 1
ATOM 654 C C . PHE A 1 88 ? 12.623 -0.269 -7.500 1.00 93.31 88 PHE A C 1
ATOM 656 O O . PHE A 1 88 ? 13.753 0.220 -7.487 1.00 93.31 88 PHE A O 1
ATOM 663 N N . ARG A 1 89 ? 12.180 -1.011 -8.514 1.00 90.31 89 ARG A N 1
ATOM 664 C CA . ARG A 1 89 ? 12.875 -1.097 -9.799 1.00 90.31 89 ARG A CA 1
ATOM 665 C C . ARG A 1 89 ? 12.336 -0.005 -10.709 1.00 90.31 89 ARG A C 1
ATOM 667 O O . ARG A 1 89 ? 11.134 0.252 -10.697 1.00 90.31 89 ARG A O 1
ATOM 674 N N . THR A 1 90 ? 13.215 0.576 -11.514 1.00 85.88 90 THR A N 1
ATOM 675 C CA . THR A 1 90 ? 12.828 1.543 -12.543 1.00 85.88 90 THR A CA 1
ATOM 676 C C . THR A 1 90 ? 11.838 0.894 -13.510 1.00 85.88 90 THR A C 1
ATOM 678 O O . THR A 1 90 ? 12.065 -0.227 -13.973 1.00 85.88 90 THR A O 1
ATOM 681 N N . ALA A 1 91 ? 10.735 1.585 -13.802 1.00 84.38 91 ALA A N 1
ATOM 682 C CA . ALA A 1 91 ? 9.749 1.121 -14.768 1.00 84.38 91 ALA A CA 1
ATOM 683 C C . ALA A 1 91 ? 10.355 1.147 -16.177 1.00 84.38 91 ALA A C 1
ATOM 685 O O . ALA A 1 91 ? 10.765 2.201 -16.658 1.00 84.38 91 ALA A O 1
ATOM 686 N N . VAL A 1 92 ? 10.415 -0.014 -16.829 1.00 88.94 92 VAL A N 1
ATOM 687 C CA . VAL A 1 92 ? 10.938 -0.168 -18.191 1.00 88.94 92 VAL A CA 1
ATOM 688 C C . VAL A 1 92 ? 10.163 -1.212 -18.970 1.00 88.94 92 VAL A C 1
ATOM 690 O O . VAL A 1 92 ? 9.536 -2.099 -18.384 1.00 88.94 92 VAL A O 1
ATOM 693 N N . SER A 1 93 ? 10.228 -1.130 -20.300 1.00 89.25 93 SER A N 1
ATOM 694 C CA . SER A 1 93 ? 9.687 -2.187 -21.143 1.00 89.25 93 SER A CA 1
ATOM 695 C C . SER A 1 93 ? 10.457 -3.493 -20.918 1.00 89.25 93 SER A C 1
ATOM 697 O O . SER A 1 93 ? 11.650 -3.494 -20.600 1.00 89.25 93 SER A O 1
ATOM 699 N N . VAL A 1 94 ? 9.789 -4.633 -21.114 1.00 88.50 94 VAL A N 1
ATOM 700 C CA . VAL A 1 94 ? 10.442 -5.951 -21.028 1.00 88.50 94 VAL A CA 1
ATOM 701 C C . VAL A 1 94 ? 11.600 -6.049 -22.027 1.00 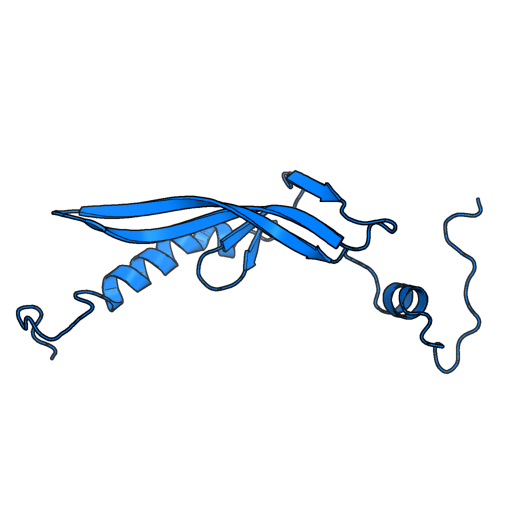88.50 94 VAL A C 1
ATOM 703 O O . VAL A 1 94 ? 12.637 -6.625 -21.711 1.00 88.50 94 VAL A O 1
ATOM 706 N N . ALA A 1 95 ? 11.459 -5.431 -23.204 1.00 86.50 95 ALA A N 1
ATOM 707 C CA . ALA A 1 95 ? 12.512 -5.388 -24.210 1.00 86.50 95 ALA A CA 1
ATOM 708 C C . ALA A 1 95 ? 13.770 -4.673 -23.689 1.00 86.50 95 ALA A C 1
ATOM 710 O O . ALA A 1 95 ? 14.866 -5.220 -23.812 1.00 86.50 95 ALA A O 1
ATOM 711 N N . ASP A 1 96 ? 13.615 -3.500 -23.066 1.00 85.12 96 ASP A N 1
ATOM 712 C CA . A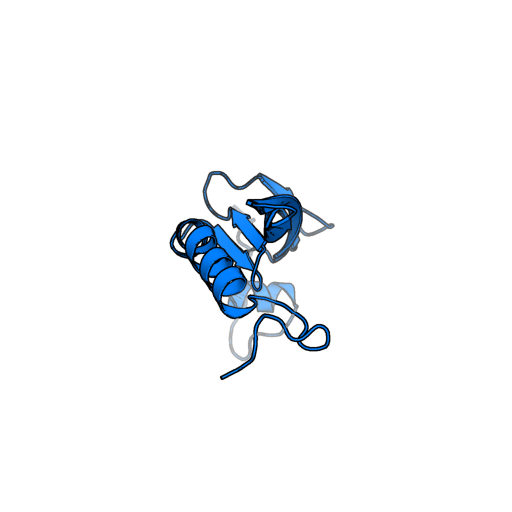SP A 1 96 ? 14.730 -2.755 -22.465 1.00 85.12 96 ASP A CA 1
ATOM 713 C C . ASP A 1 96 ? 15.338 -3.525 -21.288 1.00 85.12 96 ASP A C 1
ATOM 715 O O . ASP A 1 96 ? 16.558 -3.590 -21.162 1.00 85.12 96 ASP A O 1
ATOM 719 N N . LEU A 1 97 ? 14.506 -4.181 -20.470 1.00 86.25 97 LEU A N 1
ATOM 720 C CA . LEU A 1 97 ? 14.970 -5.023 -19.368 1.00 86.25 97 LEU A CA 1
ATOM 721 C C . LEU A 1 97 ? 15.835 -6.195 -19.862 1.00 86.25 97 LEU A C 1
ATOM 723 O O . LEU A 1 97 ? 16.891 -6.458 -19.286 1.00 86.25 97 LEU A O 1
ATOM 727 N N . CYS A 1 98 ? 15.426 -6.878 -20.937 1.00 86.75 98 CYS A N 1
ATOM 728 C CA . CYS A 1 98 ? 16.221 -7.938 -21.564 1.00 86.75 98 CYS A CA 1
ATOM 729 C C . CYS A 1 98 ? 17.555 -7.402 -22.099 1.00 86.75 98 CYS A C 1
ATOM 731 O O . CYS A 1 98 ? 18.593 -8.024 -21.865 1.00 86.75 98 CYS A O 1
ATOM 733 N N . ARG A 1 99 ? 17.549 -6.223 -22.739 1.00 82.75 99 ARG A N 1
ATOM 734 C CA . ARG A 1 99 ? 18.784 -5.556 -23.190 1.00 82.75 99 ARG A CA 1
ATOM 735 C C . ARG A 1 99 ? 19.698 -5.212 -22.011 1.00 82.75 99 ARG A C 1
ATOM 737 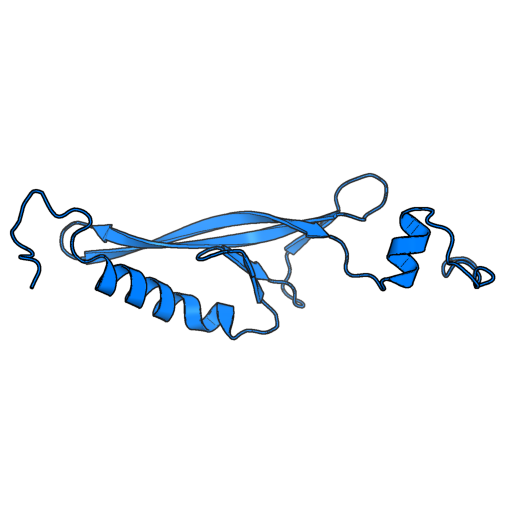O O . ARG A 1 99 ? 20.886 -5.513 -22.049 1.00 82.75 99 ARG A O 1
ATOM 744 N N . TRP A 1 100 ? 19.156 -4.673 -20.919 1.00 83.56 100 TRP A N 1
ATOM 745 C CA . TRP A 1 100 ? 19.908 -4.358 -19.695 1.00 83.56 100 TRP A CA 1
ATOM 746 C C . TRP A 1 100 ? 20.536 -5.575 -19.018 1.00 83.56 100 TRP A C 1
ATOM 748 O O . TRP A 1 100 ? 21.545 -5.431 -18.318 1.00 83.56 100 TRP A O 1
ATOM 758 N N . ALA A 1 101 ? 19.906 -6.739 -19.178 1.00 82.62 101 ALA A N 1
ATOM 759 C CA . ALA A 1 101 ? 20.361 -8.023 -18.663 1.00 82.62 101 ALA A CA 1
ATOM 760 C C . ALA A 1 101 ? 21.295 -8.766 -19.634 1.00 82.62 101 ALA A C 1
ATOM 762 O O . ALA A 1 101 ? 21.745 -9.861 -19.309 1.00 82.62 101 ALA A O 1
ATOM 763 N N . ASN A 1 102 ? 21.587 -8.182 -20.804 1.00 81.38 102 ASN A N 1
ATOM 764 C CA . ASN A 1 102 ? 22.362 -8.800 -21.879 1.00 81.38 102 ASN A CA 1
ATOM 765 C C . ASN A 1 102 ? 21.815 -10.182 -22.297 1.00 81.38 102 ASN A C 1
ATOM 767 O O . ASN A 1 102 ? 22.565 -11.096 -22.636 1.00 81.38 102 ASN A O 1
ATOM 771 N N . ILE A 1 103 ? 20.490 -10.346 -22.230 1.00 79.25 103 ILE A N 1
ATOM 772 C CA . ILE A 1 103 ? 19.803 -11.550 -22.693 1.00 79.25 103 ILE A CA 1
ATOM 773 C C . ILE A 1 103 ? 19.537 -11.343 -24.180 1.00 79.25 103 ILE A C 1
ATOM 775 O O . ILE A 1 103 ? 18.792 -10.435 -24.556 1.00 79.25 103 ILE A O 1
ATOM 779 N N . ALA A 1 104 ? 20.158 -12.169 -25.024 1.00 62.50 104 ALA A N 1
ATOM 780 C CA . ALA A 1 104 ? 19.934 -12.143 -26.464 1.00 62.50 104 ALA A CA 1
ATOM 781 C C . ALA A 1 104 ? 18.431 -12.276 -26.756 1.00 62.50 104 ALA A C 1
ATOM 783 O O . ALA A 1 104 ? 17.795 -13.256 -26.359 1.00 62.50 104 ALA A O 1
ATOM 784 N N . GLN A 1 105 ? 17.851 -11.283 -27.433 1.00 59.19 105 GLN A N 1
ATOM 785 C CA . GLN A 1 105 ? 16.499 -11.413 -27.961 1.00 59.19 105 GLN A CA 1
ATOM 786 C C . GLN A 1 105 ? 16.551 -12.485 -29.051 1.00 59.19 105 GLN A C 1
ATOM 788 O O . GLN A 1 105 ? 17.187 -12.286 -30.085 1.00 59.19 105 GLN A O 1
ATOM 793 N N . TYR A 1 106 ? 15.928 -13.642 -28.819 1.00 50.72 106 TYR A N 1
ATOM 794 C CA . TYR A 1 106 ? 15.762 -14.643 -29.870 1.00 50.72 106 TYR A CA 1
ATOM 795 C C . TYR A 1 106 ? 14.998 -13.993 -31.038 1.00 50.72 106 TYR A C 1
ATOM 797 O O . TYR A 1 106 ? 13.802 -13.738 -30.929 1.00 50.72 106 TYR A O 1
ATOM 805 N N . GLY A 1 107 ? 15.704 -13.700 -32.138 1.00 59.47 107 GLY A N 1
ATOM 806 C CA . GLY A 1 107 ? 15.114 -13.292 -33.419 1.00 59.47 107 GLY A CA 1
ATOM 807 C C . GLY A 1 107 ? 15.058 -11.794 -33.758 1.00 59.47 107 GLY A C 1
ATOM 808 O O . GLY A 1 107 ? 14.378 -11.457 -34.722 1.00 59.47 107 GLY A O 1
ATOM 809 N N . GLY A 1 108 ? 15.746 -10.891 -33.046 1.00 54.19 108 GLY A N 1
ATOM 810 C CA . GLY A 1 108 ? 15.725 -9.450 -33.362 1.00 54.19 108 GLY A CA 1
ATOM 811 C C . GLY A 1 108 ? 17.114 -8.820 -33.487 1.00 54.19 108 GLY A C 1
ATOM 812 O O . GLY A 1 108 ? 17.943 -8.967 -32.593 1.00 54.19 108 GLY A O 1
ATOM 813 N N . SER A 1 109 ? 17.371 -8.083 -34.573 1.00 58.62 109 SER A N 1
ATOM 814 C CA . SER A 1 109 ? 18.499 -7.145 -34.652 1.00 58.62 109 SER A CA 1
ATOM 815 C C . SER A 1 109 ? 18.276 -6.003 -33.658 1.00 58.62 109 SER A C 1
ATOM 817 O O . SER A 1 109 ? 17.200 -5.404 -33.661 1.00 58.62 109 SER A O 1
ATOM 819 N N . ASN A 1 110 ? 19.272 -5.691 -32.824 1.00 59.06 110 ASN A N 1
ATOM 820 C CA . ASN A 1 110 ? 19.178 -4.604 -31.845 1.00 59.06 110 ASN A CA 1
ATOM 821 C C . ASN A 1 110 ? 18.826 -3.271 -32.540 1.00 59.06 110 ASN A C 1
ATOM 823 O O . ASN A 1 110 ? 19.589 -2.838 -33.405 1.00 59.06 110 ASN A O 1
ATOM 827 N N . PRO A 1 111 ? 17.717 -2.598 -32.177 1.00 60.44 111 PRO A N 1
ATOM 828 C CA . PRO A 1 111 ? 17.510 -1.211 -32.573 1.00 60.44 111 PRO A CA 1
ATOM 829 C C . PRO A 1 111 ? 18.527 -0.296 -31.856 1.00 60.44 111 PRO A C 1
ATOM 831 O O . PRO A 1 111 ? 18.985 -0.645 -30.762 1.00 60.44 111 PRO A O 1
ATOM 834 N N . PRO A 1 112 ? 18.903 0.846 -32.463 1.00 61.56 112 PRO A N 1
ATOM 835 C CA . PRO A 1 112 ? 19.931 1.743 -31.937 1.00 61.56 112 PRO A CA 1
ATOM 836 C C . PRO A 1 112 ? 19.558 2.351 -30.575 1.00 61.56 112 PRO A C 1
ATOM 838 O O . PRO A 1 112 ? 18.384 2.533 -30.251 1.00 61.56 112 PRO A O 1
ATOM 841 N N . ASP A 1 113 ? 20.592 2.633 -29.780 1.00 63.16 113 ASP A N 1
ATOM 842 C CA . ASP A 1 113 ? 20.515 3.128 -28.403 1.00 63.16 113 ASP A CA 1
ATOM 843 C C . ASP A 1 113 ? 19.842 4.519 -28.346 1.00 63.16 113 ASP A C 1
ATOM 845 O O . ASP A 1 113 ? 20.294 5.432 -29.046 1.00 63.16 113 ASP A O 1
ATOM 849 N N . PRO A 1 114 ? 18.790 4.732 -27.525 1.00 57.41 114 PRO A N 1
ATOM 850 C CA . PRO A 1 114 ? 18.033 5.993 -27.461 1.00 57.41 114 PRO A CA 1
ATOM 851 C C . PRO A 1 114 ? 18.807 7.217 -26.924 1.00 57.41 114 PRO A C 1
ATOM 853 O O . PRO A 1 114 ? 18.196 8.242 -26.637 1.00 57.41 114 PRO A O 1
ATOM 856 N N . GLY A 1 115 ? 20.133 7.135 -26.783 1.00 58.47 115 GLY A N 1
ATOM 857 C CA . GLY A 1 115 ? 21.012 8.215 -26.318 1.00 58.47 115 GLY A CA 1
ATOM 858 C C . GLY A 1 115 ? 21.999 8.752 -27.360 1.00 58.47 115 GLY A C 1
ATOM 859 O O . GLY A 1 115 ? 22.924 9.467 -26.990 1.00 58.47 115 GLY A O 1
ATOM 860 N N . THR A 1 116 ? 21.841 8.407 -28.643 1.00 49.94 116 THR A N 1
ATOM 861 C CA . THR A 1 116 ? 22.665 8.948 -29.745 1.00 49.94 116 THR A CA 1
ATOM 862 C C . THR A 1 116 ? 21.826 9.759 -30.733 1.00 49.94 116 THR A C 1
ATOM 864 O O . THR A 1 116 ? 21.675 9.383 -31.890 1.00 49.94 116 THR A O 1
ATOM 867 N N . THR A 1 117 ? 21.289 10.886 -30.263 1.00 41.16 117 THR A N 1
ATOM 868 C CA . THR A 1 117 ? 20.931 12.070 -31.069 1.00 41.16 117 THR A CA 1
ATOM 869 C C . THR A 1 117 ? 21.093 13.313 -30.218 1.00 41.16 117 THR A C 1
ATOM 871 O O . THR A 1 117 ? 20.553 13.284 -29.088 1.00 41.16 117 THR A O 1
#

Organism: Verticillium longisporum (NCBI:txid100787)

Radius of gyration: 21.93 Å; chains: 1; bounding box: 44×32×64 Å

pLDDT: mean 84.43, std 14.46, range [41.16, 97.44]

InterPro domains:
  IPR014811 Argonaute, linker 1 domain [PF08699] (40-89)
  IPR014811 Argonaute, linker 1 domain [SM01163] (35-91)